Protein AF-A0A3N5GDP7-F1 (afdb_monomer)

Solvent-accessible surface area (backbone atoms only — not comparable to full-atom values): 5321 Å² total; per-residue (Å²): 131,83,91,66,84,66,75,53,61,72,61,43,54,53,58,75,65,60,57,92,88,62,85,83,85,88,73,68,99,81,68,86,76,60,92,91,53,92,82,84,87,69,78,78,50,96,76,32,67,40,69,66,61,52,48,55,54,49,57,74,77,47,89,77,92,78,87,86,77,68,90,90,109

Sequence (73 aa):
MKKTGIINAPISTVIAHLEHSDMLTVADAGLPVPATTQRIDLALKPGVPGFLETLEVVLTEMFVEKAYVSEDI

pLDDT: mean 96.71, std 2.79, range [80.69, 98.19]

Secondary structure (DSSP, 8-state):
---SS---HHHHHHHHT--TT-------TT----TTS------SBTTBS-HHHHHHHHHTT---S-----TT-

Radius of gyration: 12.83 Å; Cα contacts (8 Å, |Δi|>4): 30; chains: 1; bounding box: 26×32×40 Å

Mean predicted aligned error: 2.41 Å

Foldseek 3Di:
DDDDADPPPVLVVVLVPDDPPDDDDQDDPPDDDDPVDDDDDQDPDVCPPPSVVVVVSSVVRHDDDDDDDDPVD

Structure (mmCIF, N/CA/C/O backbone):
data_AF-A0A3N5GDP7-F1
#
_entry.id   AF-A0A3N5GDP7-F1
#
loop_
_atom_site.group_PDB
_atom_site.id
_atom_sit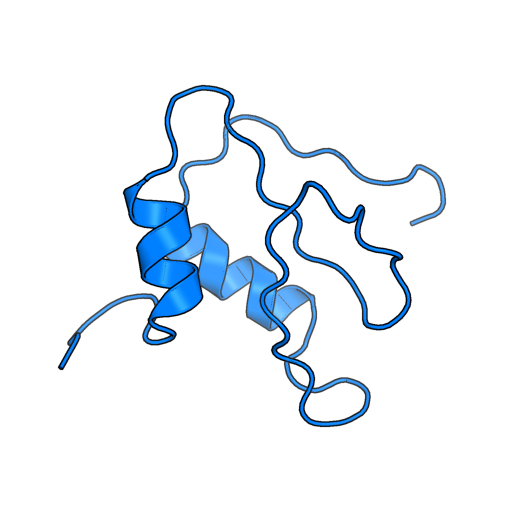e.type_symbol
_atom_site.label_atom_id
_atom_site.label_alt_id
_atom_site.label_comp_id
_atom_site.label_asym_id
_atom_site.label_entity_id
_atom_site.label_seq_id
_atom_site.pdbx_PDB_ins_code
_atom_site.Cartn_x
_atom_site.Cartn_y
_atom_site.Cartn_z
_atom_site.occupancy
_atom_site.B_iso_or_equiv
_atom_site.auth_seq_id
_atom_site.auth_comp_id
_atom_site.auth_asym_id
_atom_site.auth_atom_id
_atom_site.pdbx_PDB_model_num
ATOM 1 N N . MET A 1 1 ? -3.528 -0.501 21.747 1.00 84.88 1 MET A N 1
ATOM 2 C CA . MET A 1 1 ? -4.232 -0.977 20.534 1.00 84.88 1 MET A CA 1
ATOM 3 C C . MET A 1 1 ? -4.863 0.224 19.853 1.00 84.88 1 MET A C 1
ATOM 5 O O . MET A 1 1 ? -5.432 1.053 20.562 1.00 84.88 1 MET A O 1
ATOM 9 N N . LYS A 1 2 ? -4.723 0.352 18.528 1.00 92.38 2 LYS A N 1
ATOM 10 C CA . LYS A 1 2 ? -5.368 1.429 17.762 1.00 92.38 2 LYS A CA 1
ATOM 11 C C . LYS A 1 2 ? -6.889 1.223 17.812 1.00 92.38 2 LYS A C 1
ATOM 13 O O . LYS A 1 2 ? -7.341 0.085 17.730 1.00 92.38 2 LYS A O 1
ATOM 18 N N . LYS A 1 3 ? -7.656 2.295 18.036 1.00 91.50 3 LYS A N 1
ATOM 19 C CA . LYS A 1 3 ? -9.124 2.237 18.204 1.00 91.50 3 LYS A CA 1
ATOM 20 C C . LYS A 1 3 ? -9.898 2.604 16.936 1.00 91.50 3 LYS A C 1
ATOM 22 O O . LYS A 1 3 ? -11.089 2.330 16.865 1.00 91.50 3 LYS A O 1
ATOM 27 N N . THR A 1 4 ? -9.241 3.248 15.978 1.00 91.88 4 THR A N 1
ATOM 28 C CA . THR A 1 4 ? -9.853 3.820 14.775 1.00 91.88 4 THR A CA 1
ATOM 29 C C . THR A 1 4 ? -8.910 3.684 13.587 1.00 91.88 4 THR A C 1
ATOM 31 O O . THR A 1 4 ? -7.699 3.556 13.778 1.00 91.88 4 THR A O 1
ATOM 34 N N . GLY A 1 5 ? -9.480 3.741 12.384 1.00 91.56 5 GLY A N 1
ATOM 35 C CA . GLY A 1 5 ? -8.740 3.736 11.128 1.00 91.56 5 GLY A CA 1
ATOM 36 C C . GLY A 1 5 ? -7.988 2.427 10.863 1.00 91.56 5 GLY A C 1
ATOM 37 O O . GLY A 1 5 ? -8.451 1.347 11.233 1.00 91.56 5 GLY A O 1
ATOM 38 N N . ILE A 1 6 ? -6.835 2.503 10.207 1.00 97.06 6 ILE A N 1
ATOM 39 C CA . ILE A 1 6 ? -6.103 1.339 9.698 1.00 97.06 6 ILE A CA 1
ATOM 40 C C . ILE A 1 6 ? -5.473 0.564 10.853 1.00 97.06 6 ILE A C 1
ATOM 42 O O . ILE A 1 6 ? -4.587 1.066 11.529 1.00 97.06 6 ILE A O 1
ATOM 46 N N . ILE A 1 7 ? -5.885 -0.679 11.089 1.00 96.81 7 ILE A N 1
ATOM 47 C CA . ILE A 1 7 ? -5.345 -1.482 12.203 1.00 96.81 7 ILE A CA 1
ATOM 48 C C . ILE A 1 7 ? -3.998 -2.133 11.856 1.00 96.81 7 ILE A C 1
ATOM 50 O O . ILE A 1 7 ? -3.203 -2.427 12.751 1.00 96.81 7 ILE A O 1
ATOM 54 N N . ASN A 1 8 ? -3.716 -2.340 10.567 1.00 97.62 8 ASN A N 1
ATOM 55 C CA . ASN A 1 8 ? -2.444 -2.893 10.116 1.00 97.62 8 ASN A CA 1
ATOM 56 C C . ASN A 1 8 ? -1.295 -1.939 10.490 1.00 97.62 8 ASN A C 1
ATOM 58 O O . ASN A 1 8 ? -1.237 -0.804 10.010 1.00 97.62 8 ASN A O 1
ATOM 62 N N . ALA A 1 9 ? -0.405 -2.400 11.376 1.00 97.69 9 ALA A N 1
ATOM 63 C CA . ALA A 1 9 ? 0.674 -1.577 11.910 1.00 97.69 9 ALA A CA 1
ATOM 64 C C . ALA A 1 9 ? 1.664 -1.121 10.819 1.00 97.69 9 ALA A C 1
ATOM 66 O O . ALA A 1 9 ? 1.883 0.084 10.740 1.00 97.69 9 ALA A O 1
ATOM 67 N N . PRO A 1 10 ? 2.184 -1.997 9.931 1.00 98.12 10 PRO A N 1
ATOM 68 C CA . PR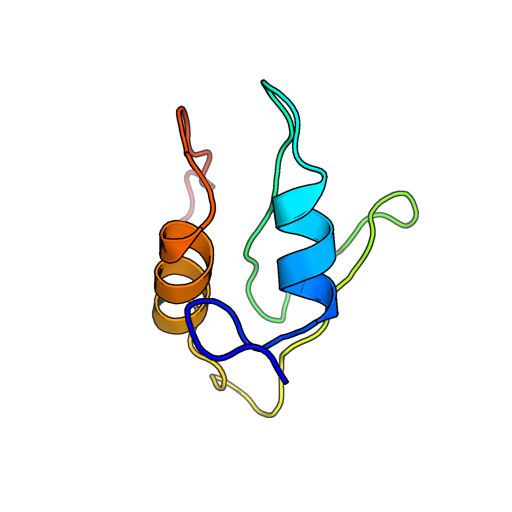O A 1 10 ? 3.017 -1.564 8.807 1.00 98.12 10 PRO A CA 1
ATOM 69 C C . PRO A 1 10 ? 2.383 -0.480 7.925 1.00 98.12 10 PRO A C 1
ATOM 71 O O . PRO A 1 10 ? 3.039 0.519 7.646 1.00 98.12 10 PRO A O 1
ATOM 74 N N . ILE A 1 11 ? 1.111 -0.627 7.529 1.00 98.06 11 ILE A N 1
ATOM 75 C CA . ILE A 1 11 ? 0.425 0.381 6.697 1.00 98.06 11 ILE A CA 1
ATOM 76 C C . ILE A 1 11 ? 0.261 1.692 7.468 1.00 98.06 11 ILE A C 1
ATOM 78 O O . ILE A 1 11 ? 0.560 2.755 6.933 1.00 98.06 11 ILE A O 1
ATOM 82 N N . SER A 1 12 ? -0.158 1.622 8.737 1.00 97.94 12 SER A N 1
ATOM 83 C CA . SER A 1 12 ? -0.277 2.812 9.591 1.00 97.94 12 SER A CA 1
ATOM 84 C C . SER A 1 12 ? 1.050 3.549 9.721 1.00 97.94 12 SER A C 1
ATOM 86 O O . SER A 1 12 ? 1.077 4.773 9.691 1.00 97.94 12 SER A O 1
ATOM 88 N N . THR A 1 13 ? 2.153 2.811 9.873 1.00 97.88 13 THR A N 1
ATOM 89 C CA . THR A 1 13 ? 3.492 3.392 9.938 1.00 97.88 13 THR A CA 1
ATOM 90 C C . THR A 1 13 ? 3.842 4.082 8.629 1.00 97.88 13 THR A C 1
ATOM 92 O O . THR A 1 13 ? 4.271 5.225 8.687 1.00 97.88 13 THR A O 1
ATOM 95 N N . VAL A 1 14 ? 3.634 3.446 7.473 1.00 98.19 14 VAL A N 1
ATOM 96 C CA . VAL A 1 14 ? 3.930 4.072 6.173 1.00 98.19 14 VAL A CA 1
ATOM 97 C C . VAL A 1 14 ? 3.123 5.355 5.993 1.00 98.19 14 VAL A C 1
ATOM 99 O O . VAL A 1 14 ? 3.716 6.398 5.754 1.00 98.19 14 VAL A O 1
ATOM 102 N N . ILE A 1 15 ? 1.801 5.311 6.187 1.00 97.94 15 ILE A N 1
ATOM 103 C CA . ILE A 1 15 ? 0.933 6.481 5.980 1.00 97.94 15 ILE A CA 1
ATOM 104 C C . ILE A 1 15 ? 1.284 7.627 6.933 1.00 97.94 15 ILE A C 1
ATOM 106 O O . ILE A 1 15 ? 1.306 8.778 6.513 1.00 97.94 15 ILE A O 1
ATOM 110 N N . ALA A 1 16 ? 1.621 7.329 8.190 1.00 97.56 16 ALA A N 1
ATOM 111 C CA . ALA A 1 16 ? 2.018 8.350 9.159 1.00 97.56 16 ALA A CA 1
ATOM 112 C C . ALA A 1 16 ? 3.353 9.048 8.829 1.00 97.56 16 ALA A C 1
ATOM 114 O O . ALA A 1 16 ? 3.630 10.092 9.414 1.00 97.56 16 ALA A O 1
ATOM 115 N N . HIS A 1 17 ? 4.175 8.474 7.943 1.00 98.06 17 HIS A N 1
ATOM 116 C CA . HIS A 1 17 ? 5.450 9.051 7.504 1.00 98.06 17 HIS A CA 1
ATOM 117 C C . HIS A 1 17 ? 5.391 9.659 6.097 1.00 98.06 17 HIS A C 1
ATOM 119 O O . HIS A 1 17 ? 6.412 10.168 5.649 1.00 98.06 17 HIS A O 1
ATOM 125 N N . LEU A 1 18 ? 4.247 9.605 5.403 1.00 98.12 18 LEU A N 1
ATOM 126 C CA . LEU A 1 18 ? 4.122 10.222 4.082 1.00 98.12 18 LEU A CA 1
ATOM 127 C C . LEU A 1 18 ? 4.259 11.744 4.190 1.00 98.12 18 LEU A C 1
ATOM 129 O O . LEU A 1 18 ? 3.561 12.394 4.974 1.00 98.12 18 LEU A O 1
ATOM 133 N N . GLU A 1 19 ? 5.114 12.310 3.351 1.00 97.75 19 GLU A N 1
ATOM 134 C CA . GLU A 1 19 ? 5.225 13.741 3.106 1.00 97.75 19 GLU A CA 1
ATOM 135 C C . GLU A 1 19 ? 4.515 14.131 1.797 1.00 97.75 19 GLU A C 1
ATOM 137 O O . GLU A 1 19 ? 3.927 13.311 1.085 1.00 97.75 19 GLU A O 1
ATOM 142 N N . HIS A 1 20 ? 4.520 15.424 1.470 1.00 97.81 20 HIS A N 1
ATOM 143 C CA . HIS A 1 20 ? 3.946 15.893 0.213 1.00 97.81 20 HIS A CA 1
ATOM 144 C C . HIS A 1 20 ? 4.691 15.272 -0.976 1.00 97.81 20 HIS A C 1
ATOM 146 O O . HIS A 1 20 ? 5.919 15.283 -1.007 1.00 97.81 20 HIS A O 1
ATOM 152 N N . SER A 1 21 ? 3.940 14.791 -1.970 1.00 96.94 21 SER A N 1
ATOM 153 C CA . SER A 1 21 ? 4.412 14.075 -3.168 1.00 96.94 21 SER A CA 1
ATOM 154 C C . SER A 1 21 ? 4.931 12.644 -2.974 1.00 96.94 21 SER A C 1
ATOM 156 O O . SER A 1 21 ? 5.262 11.994 -3.970 1.00 96.94 21 SER A O 1
ATOM 158 N N . ASP A 1 22 ? 4.937 12.109 -1.748 1.00 98.06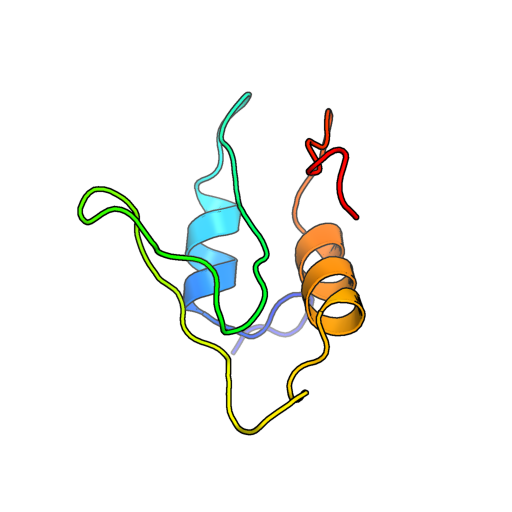 22 ASP A N 1
ATOM 159 C CA . ASP A 1 22 ? 5.237 10.691 -1.546 1.00 98.06 22 ASP A CA 1
ATOM 160 C C . ASP A 1 22 ? 4.179 9.796 -2.202 1.00 98.06 22 ASP A C 1
ATOM 162 O O . ASP A 1 22 ? 2.991 10.123 -2.285 1.00 98.06 22 ASP A O 1
ATOM 166 N N . MET A 1 23 ? 4.620 8.628 -2.670 1.00 97.69 23 MET A N 1
ATOM 167 C CA . MET A 1 23 ? 3.779 7.688 -3.406 1.00 97.69 23 MET A CA 1
AT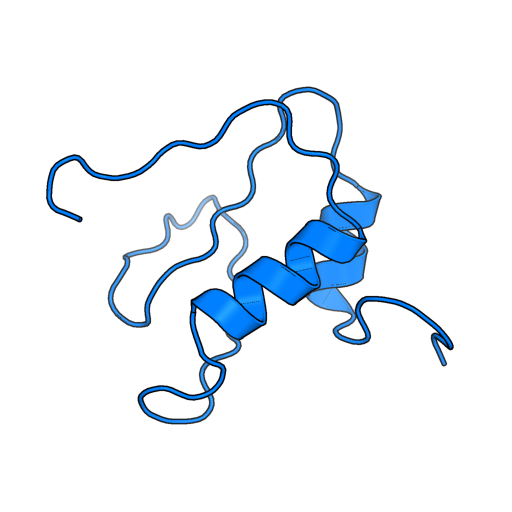OM 168 C C . MET A 1 23 ? 3.619 6.372 -2.654 1.00 97.69 23 MET A C 1
ATOM 170 O O . MET A 1 23 ? 4.581 5.789 -2.156 1.00 97.69 23 MET A O 1
ATOM 174 N N . LEU A 1 24 ? 2.390 5.860 -2.661 1.00 98.06 24 LEU A N 1
ATOM 175 C CA . LEU A 1 24 ? 2.034 4.537 -2.167 1.00 98.06 24 LEU A CA 1
ATOM 176 C C . LEU A 1 24 ? 1.324 3.777 -3.286 1.00 98.06 24 LEU A C 1
ATOM 178 O O . LEU A 1 24 ? 0.436 4.310 -3.944 1.00 98.06 24 LEU A O 1
ATOM 182 N N . THR A 1 25 ? 1.723 2.526 -3.511 1.00 98.06 25 THR A N 1
ATOM 183 C CA . THR A 1 25 ? 1.092 1.645 -4.502 1.00 98.06 25 THR A CA 1
ATOM 184 C C . THR A 1 25 ? 0.281 0.565 -3.794 1.00 98.06 25 THR A C 1
ATOM 186 O O . THR A 1 25 ? 0.830 -0.201 -3.004 1.00 98.06 25 THR A O 1
ATOM 189 N N . VAL A 1 26 ? -1.016 0.486 -4.097 1.00 98.12 26 VAL A N 1
ATOM 190 C CA . VAL A 1 26 ? -1.834 -0.706 -3.833 1.00 98.12 26 VAL A CA 1
ATOM 191 C C . VAL A 1 26 ? -1.771 -1.558 -5.094 1.00 98.12 26 VAL A C 1
ATOM 193 O O . VAL A 1 26 ? -2.017 -1.050 -6.184 1.00 98.12 26 VAL A O 1
ATOM 196 N N . ALA A 1 27 ? -1.393 -2.825 -4.958 1.00 97.25 27 ALA A N 1
ATOM 197 C CA . ALA A 1 27 ? -1.100 -3.703 -6.085 1.00 97.25 27 ALA A CA 1
ATOM 198 C C . ALA A 1 27 ? -1.884 -5.014 -6.000 1.00 97.25 27 ALA A C 1
ATOM 200 O O . ALA A 1 27 ? -2.269 -5.450 -4.913 1.00 97.25 27 ALA A O 1
ATOM 201 N N . ASP A 1 28 ? -2.094 -5.655 -7.150 1.00 96.56 28 ASP A N 1
ATOM 202 C CA . ASP A 1 28 ? -2.528 -7.048 -7.198 1.00 96.56 28 ASP A CA 1
ATOM 203 C C . ASP A 1 28 ? -1.391 -8.017 -6.808 1.00 96.56 28 ASP A C 1
ATOM 205 O O . ASP A 1 28 ? -0.251 -7.625 -6.549 1.00 96.56 28 ASP A O 1
ATOM 209 N N . ALA A 1 29 ? -1.707 -9.313 -6.757 1.00 96.06 29 ALA A N 1
ATOM 210 C CA . ALA A 1 29 ? -0.769 -10.354 -6.338 1.00 96.06 29 ALA A CA 1
ATOM 211 C C . ALA A 1 29 ? 0.384 -10.622 -7.332 1.00 96.06 29 ALA A C 1
ATOM 213 O O . ALA A 1 29 ? 1.313 -11.358 -6.993 1.00 96.06 29 ALA A O 1
ATOM 214 N N . GLY A 1 30 ? 0.314 -10.091 -8.555 1.00 95.75 30 GLY A N 1
ATOM 215 C CA . GLY A 1 30 ? 1.261 -10.336 -9.641 1.00 95.75 30 GLY A CA 1
ATOM 216 C C . GLY A 1 30 ? 2.270 -9.211 -9.881 1.00 95.75 30 GLY A C 1
ATOM 217 O O . GLY A 1 30 ? 3.267 -9.449 -10.564 1.00 95.75 30 GLY A O 1
ATOM 218 N N . LEU A 1 31 ? 2.056 -8.010 -9.333 1.00 96.88 31 LEU A N 1
ATOM 219 C CA . LEU A 1 31 ? 2.933 -6.867 -9.593 1.00 96.88 31 LEU A CA 1
ATOM 220 C C . LEU A 1 31 ? 4.347 -7.079 -9.001 1.00 96.88 31 LEU A C 1
ATOM 222 O O . LEU A 1 31 ? 4.488 -7.307 -7.793 1.00 96.88 31 LEU A O 1
ATOM 226 N N . PRO A 1 32 ? 5.425 -6.970 -9.803 1.00 97.06 32 PRO A N 1
ATOM 227 C CA . PRO A 1 32 ? 6.785 -7.039 -9.282 1.00 97.06 32 PRO A CA 1
ATOM 228 C C . PRO A 1 32 ? 7.120 -5.800 -8.437 1.00 97.06 32 PRO A C 1
ATOM 230 O O . PRO A 1 32 ? 6.843 -4.670 -8.835 1.00 97.06 32 PRO A O 1
ATOM 233 N N . VAL A 1 33 ? 7.772 -6.008 -7.287 1.00 97.12 33 VAL A N 1
ATOM 234 C CA . VAL A 1 33 ? 8.198 -4.924 -6.382 1.00 97.12 33 VAL A CA 1
ATOM 235 C C . VAL A 1 33 ? 9.715 -4.714 -6.492 1.00 97.12 33 VAL A C 1
ATOM 237 O O . VAL A 1 33 ? 10.464 -5.674 -6.286 1.00 97.12 33 VAL A O 1
ATOM 240 N N . PRO A 1 34 ? 10.199 -3.492 -6.792 1.00 97.44 34 PRO A N 1
ATOM 241 C CA . PRO A 1 34 ? 11.629 -3.186 -6.796 1.00 97.44 34 PRO A CA 1
ATOM 242 C C . PRO A 1 34 ? 12.283 -3.425 -5.429 1.00 97.44 34 PRO A C 1
ATOM 244 O O . PRO A 1 34 ? 11.693 -3.135 -4.393 1.00 97.44 34 PRO A O 1
ATOM 247 N N . ALA A 1 35 ? 13.544 -3.870 -5.410 1.00 96.06 35 ALA A N 1
ATOM 248 C CA . ALA A 1 35 ? 14.278 -4.137 -4.163 1.00 96.06 35 ALA A CA 1
ATOM 249 C C . ALA A 1 35 ? 14.516 -2.886 -3.290 1.00 96.06 35 ALA A C 1
ATOM 251 O O . ALA A 1 35 ? 14.819 -3.001 -2.106 1.00 96.06 35 ALA A O 1
ATOM 252 N N . THR A 1 36 ? 14.391 -1.693 -3.873 1.00 97.25 36 THR A N 1
ATOM 253 C CA . THR A 1 36 ? 14.519 -0.398 -3.191 1.00 97.25 36 THR A CA 1
ATOM 254 C C . THR A 1 36 ? 13.237 0.046 -2.490 1.00 97.25 36 THR A C 1
ATOM 256 O O . THR A 1 36 ? 13.251 1.053 -1.789 1.00 97.25 36 THR A O 1
ATOM 259 N N . THR A 1 37 ? 12.125 -0.664 -2.691 1.00 96.44 37 THR A N 1
ATOM 260 C CA . THR A 1 37 ? 10.803 -0.282 -2.193 1.00 96.44 37 THR A CA 1
ATOM 261 C C . THR A 1 37 ? 10.356 -1.251 -1.105 1.00 96.44 37 THR A C 1
ATOM 263 O O . THR A 1 37 ? 10.444 -2.469 -1.257 1.00 96.44 37 THR A O 1
ATOM 266 N N . GLN A 1 38 ? 9.845 -0.717 0.005 1.00 97.00 38 GLN A N 1
ATOM 267 C CA . GLN A 1 38 ? 9.262 -1.540 1.060 1.00 97.00 38 GLN A CA 1
ATOM 268 C C . GLN A 1 38 ? 8.025 -2.287 0.536 1.00 97.00 38 GLN A C 1
ATOM 270 O O . GLN A 1 38 ? 7.099 -1.676 0.008 1.00 97.00 38 GLN A O 1
ATOM 275 N N . ARG A 1 39 ? 7.979 -3.609 0.743 1.00 97.56 39 ARG A N 1
ATOM 276 C CA . ARG A 1 39 ? 6.808 -4.452 0.455 1.00 97.56 39 ARG A CA 1
ATOM 277 C C . ARG A 1 39 ? 6.040 -4.758 1.740 1.00 97.56 39 ARG A C 1
ATOM 279 O O . ARG A 1 39 ? 6.616 -5.293 2.685 1.00 97.56 39 ARG A O 1
ATOM 286 N N . ILE A 1 40 ? 4.735 -4.486 1.743 1.00 98.19 40 ILE A N 1
ATOM 287 C CA . ILE A 1 40 ? 3.794 -4.976 2.760 1.00 98.19 40 ILE A CA 1
ATOM 288 C C . ILE A 1 40 ? 2.892 -6.005 2.082 1.00 98.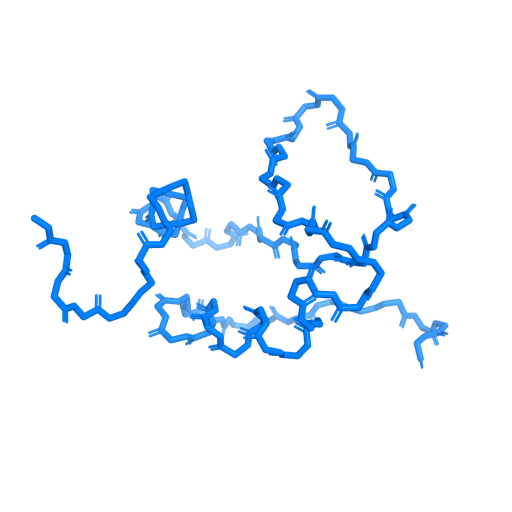19 40 ILE A C 1
ATOM 290 O O . ILE A 1 40 ? 2.029 -5.643 1.289 1.00 98.19 40 ILE A O 1
ATOM 294 N N . ASP A 1 41 ? 3.120 -7.288 2.365 1.00 97.56 41 ASP A N 1
ATOM 295 C CA . ASP A 1 41 ? 2.306 -8.364 1.801 1.00 97.56 41 ASP A CA 1
ATOM 296 C C . ASP A 1 41 ? 1.073 -8.623 2.671 1.00 97.56 41 ASP A C 1
ATOM 298 O O . ASP A 1 41 ? 1.191 -8.970 3.848 1.00 97.56 41 ASP A O 1
ATOM 302 N N . LEU A 1 42 ? -0.107 -8.416 2.089 1.00 97.81 42 LEU A N 1
ATOM 303 C CA . LEU A 1 42 ? -1.397 -8.644 2.738 1.00 97.81 42 LEU A CA 1
ATOM 304 C C . LEU A 1 42 ? -2.107 -9.891 2.199 1.00 97.81 42 LEU A C 1
ATOM 306 O O . LEU A 1 42 ? -3.144 -10.266 2.746 1.00 97.81 42 LEU A O 1
ATOM 310 N N . ALA A 1 43 ? -1.596 -10.515 1.133 1.00 97.56 43 ALA A N 1
ATOM 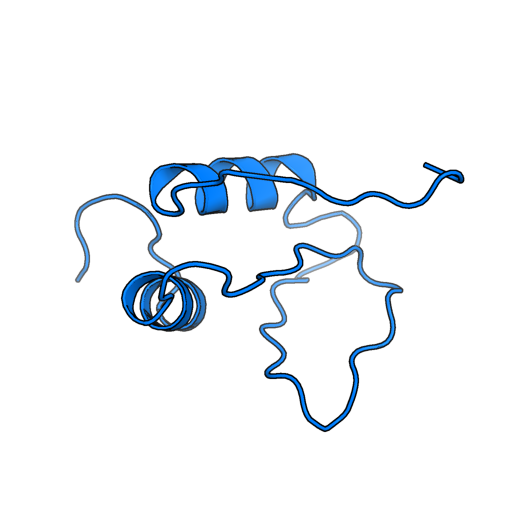311 C CA . ALA A 1 43 ? -2.294 -11.581 0.432 1.00 97.56 43 ALA A CA 1
ATOM 312 C C . ALA A 1 43 ? -2.393 -12.833 1.312 1.00 97.56 43 ALA A C 1
ATOM 314 O O . ALA A 1 43 ? -1.398 -13.479 1.637 1.00 97.56 43 ALA A O 1
ATOM 315 N N . LEU A 1 44 ? -3.620 -13.198 1.683 1.00 97.88 44 LEU A N 1
ATOM 316 C CA . LEU A 1 44 ? -3.894 -14.395 2.476 1.00 97.88 44 LEU A CA 1
ATOM 317 C C . LEU A 1 44 ? -4.205 -15.597 1.583 1.00 97.88 44 LEU A C 1
ATOM 319 O O . LEU A 1 44 ? -3.769 -16.718 1.836 1.00 97.88 44 LEU A O 1
ATOM 323 N N . LYS A 1 45 ? -5.007 -15.360 0.548 1.00 97.94 45 LYS A N 1
ATOM 324 C CA . LYS A 1 45 ? -5.391 -16.320 -0.491 1.00 97.94 45 LYS A CA 1
ATOM 325 C C . LYS A 1 45 ? -5.808 -15.541 -1.745 1.00 97.94 45 LYS A C 1
ATOM 327 O O . LYS A 1 45 ? -6.015 -14.331 -1.643 1.00 97.94 45 LYS A O 1
ATOM 332 N N . PRO A 1 46 ? -5.986 -16.190 -2.910 1.00 97.88 46 PRO A N 1
ATOM 333 C CA . PRO 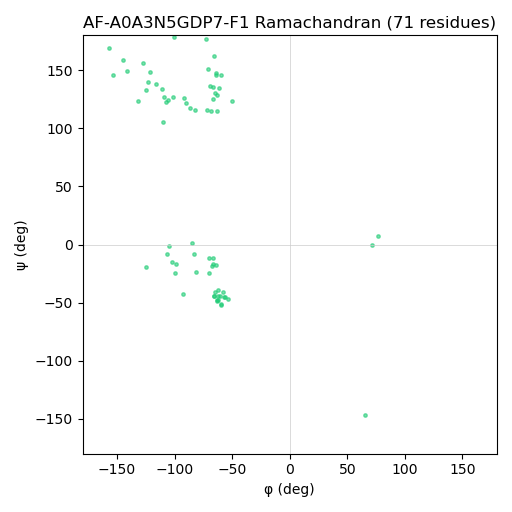A 1 46 ? -6.472 -15.500 -4.102 1.00 97.88 46 PRO A CA 1
ATOM 334 C C . PRO A 1 46 ? -7.740 -14.679 -3.816 1.00 97.88 46 PRO A C 1
ATOM 336 O O . PRO A 1 46 ? -8.727 -15.212 -3.303 1.00 97.88 46 PRO A O 1
ATOM 339 N N . GLY A 1 47 ? -7.673 -13.378 -4.110 1.00 96.44 47 GLY A N 1
ATOM 340 C CA . GLY A 1 47 ? -8.764 -12.419 -3.914 1.00 96.44 47 GLY A CA 1
ATOM 341 C C . GLY A 1 47 ? -9.008 -11.948 -2.474 1.00 96.44 47 GLY A C 1
ATOM 342 O O . GLY A 1 47 ? -10.012 -11.278 -2.253 1.00 96.44 47 GLY A O 1
ATOM 343 N N . VAL A 1 48 ? -8.156 -12.297 -1.498 1.00 97.88 48 VAL A N 1
ATOM 344 C CA . VAL A 1 48 ? -8.303 -11.842 -0.102 1.00 97.88 48 VAL A CA 1
ATOM 345 C C . VAL A 1 48 ? -6.980 -11.304 0.460 1.00 97.88 48 VAL A C 1
ATOM 347 O O . VAL A 1 48 ? -6.013 -12.073 0.538 1.00 97.88 48 VAL A O 1
ATOM 350 N N . PRO A 1 49 ? -6.951 -10.045 0.941 1.00 97.75 49 PRO A N 1
ATOM 351 C CA . PRO A 1 49 ? -8.026 -9.042 0.864 1.00 97.75 49 PRO A CA 1
ATOM 352 C C . PRO A 1 49 ? -8.317 -8.609 -0.583 1.00 97.75 49 PRO A C 1
ATOM 354 O O . PRO A 1 49 ? -7.514 -8.850 -1.488 1.00 97.75 49 PRO A O 1
ATOM 357 N N . GLY A 1 50 ? -9.482 -7.999 -0.812 1.00 98.06 50 GLY A N 1
ATOM 358 C CA . GLY A 1 50 ? -9.832 -7.458 -2.128 1.00 98.06 50 GLY A CA 1
ATOM 359 C C . GLY A 1 50 ? -9.013 -6.205 -2.467 1.00 98.06 50 GLY A C 1
ATOM 360 O O . GLY A 1 50 ? -8.634 -5.449 -1.571 1.00 98.06 50 GLY A O 1
ATOM 361 N N . PHE A 1 51 ? -8.767 -5.942 -3.758 1.00 97.69 51 PHE A N 1
ATOM 362 C CA . PHE A 1 51 ? -8.052 -4.727 -4.186 1.00 97.69 51 PHE A CA 1
ATOM 363 C C . PHE A 1 51 ? -8.786 -3.451 -3.746 1.00 97.69 51 PHE A C 1
ATOM 365 O O . PHE A 1 51 ? -8.198 -2.606 -3.076 1.00 97.69 51 PHE A O 1
ATOM 372 N N . LEU A 1 52 ? -10.083 -3.342 -4.069 1.00 97.44 52 LEU A N 1
ATOM 373 C CA . LEU A 1 52 ? -10.897 -2.177 -3.703 1.00 97.44 52 LEU A CA 1
ATOM 374 C C . LEU A 1 52 ? -11.057 -2.046 -2.186 1.00 97.44 52 LEU A C 1
ATOM 376 O O . LEU A 1 52 ? -10.901 -0.954 -1.664 1.00 97.44 52 LEU A O 1
ATOM 380 N N . GLU A 1 53 ? -11.261 -3.158 -1.476 1.00 97.06 53 GLU A N 1
ATOM 381 C CA . GLU A 1 53 ? -11.304 -3.179 -0.007 1.00 97.06 53 GLU A CA 1
ATOM 382 C C . GLU A 1 53 ? -10.005 -2.620 0.602 1.00 97.06 53 GLU A C 1
ATOM 384 O O . GLU A 1 53 ? -10.034 -1.787 1.507 1.00 97.06 53 GLU A O 1
ATOM 389 N N . THR A 1 54 ? -8.850 -3.032 0.073 1.00 97.75 54 THR A N 1
ATOM 390 C CA . THR A 1 54 ? -7.543 -2.538 0.528 1.00 97.75 54 THR A CA 1
ATOM 391 C C . THR A 1 54 ? -7.377 -1.050 0.224 1.00 97.75 54 THR A C 1
ATOM 393 O O . THR A 1 54 ? -6.932 -0.292 1.086 1.00 97.75 54 THR A O 1
ATOM 396 N N . LEU A 1 55 ? -7.755 -0.619 -0.983 1.00 98.00 55 LEU A N 1
ATOM 397 C CA . LEU A 1 55 ? -7.685 0.778 -1.399 1.00 98.00 55 LEU A CA 1
ATOM 398 C C . LEU A 1 55 ? -8.583 1.672 -0.535 1.00 98.00 55 LEU A C 1
ATOM 400 O O . LEU A 1 55 ? -8.118 2.693 -0.038 1.00 98.00 55 LEU A O 1
ATOM 404 N N . GLU A 1 56 ? -9.835 1.279 -0.306 1.00 97.25 56 GLU A N 1
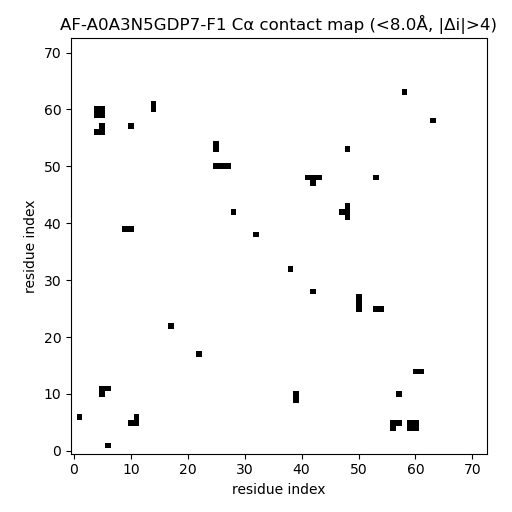ATOM 405 C CA . GLU A 1 56 ? -10.783 2.016 0.536 1.00 97.25 56 GLU A CA 1
ATOM 406 C C . GLU A 1 56 ? -10.231 2.229 1.946 1.00 97.25 56 GLU A C 1
ATOM 408 O O . GLU A 1 56 ? -10.268 3.347 2.456 1.00 97.25 56 GLU A O 1
ATOM 413 N N . VAL A 1 57 ? -9.648 1.189 2.553 1.00 97.25 57 VAL A N 1
ATOM 414 C CA . VAL A 1 57 ? -9.020 1.280 3.878 1.00 97.25 57 VAL A CA 1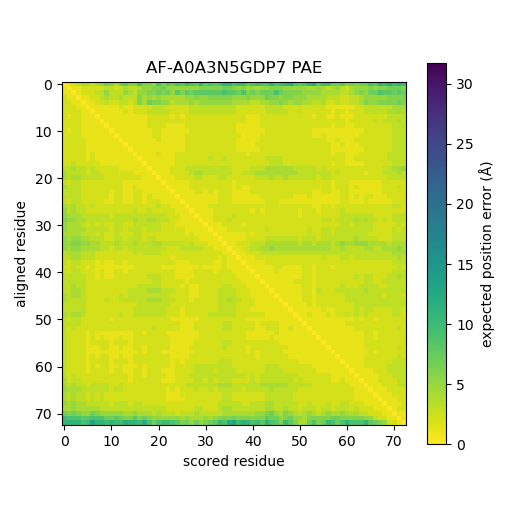
ATOM 415 C C . VAL A 1 57 ? -7.839 2.253 3.872 1.00 97.25 57 VAL A C 1
ATOM 417 O O . VAL A 1 57 ? -7.742 3.082 4.776 1.00 97.25 57 VAL A O 1
ATOM 420 N N . VAL A 1 58 ? -6.965 2.203 2.863 1.00 98.06 58 VAL A N 1
ATOM 421 C CA . VAL A 1 58 ? -5.832 3.140 2.731 1.00 98.06 58 VAL A CA 1
ATOM 422 C C . VAL A 1 58 ? -6.318 4.588 2.620 1.00 98.06 58 VAL A C 1
ATOM 424 O O . VAL A 1 58 ? -5.806 5.466 3.318 1.00 98.06 58 VAL A O 1
ATOM 427 N N . LEU A 1 59 ? -7.352 4.833 1.813 1.00 97.62 59 LEU A N 1
ATOM 428 C CA . LEU A 1 59 ? -7.926 6.164 1.595 1.00 97.62 59 LEU A CA 1
ATOM 429 C C . LEU A 1 59 ? -8.617 6.754 2.835 1.00 97.62 59 LEU A C 1
ATOM 431 O O . LEU A 1 59 ? -8.913 7.946 2.848 1.00 97.62 59 LEU A O 1
ATOM 435 N N . THR A 1 60 ? -8.849 5.970 3.896 1.00 97.25 60 THR A N 1
ATOM 436 C CA . THR A 1 60 ? -9.364 6.519 5.164 1.00 97.25 60 THR A CA 1
ATOM 437 C C . THR A 1 60 ? -8.347 7.382 5.914 1.00 97.25 60 THR A C 1
ATOM 439 O O . THR A 1 60 ? -8.750 8.233 6.706 1.00 97.25 60 THR A O 1
ATOM 442 N N . GLU A 1 61 ? -7.046 7.172 5.686 1.00 97.81 61 GLU A N 1
ATOM 443 C CA . GLU A 1 61 ? -5.965 7.893 6.379 1.00 97.81 61 GLU A CA 1
ATOM 444 C C . GLU A 1 61 ? -4.982 8.589 5.426 1.00 97.81 61 GLU A C 1
ATOM 446 O O . GLU A 1 61 ? -4.286 9.509 5.850 1.00 97.81 61 GLU A O 1
ATOM 451 N N . MET A 1 62 ? -4.924 8.192 4.150 1.00 97.62 62 MET A N 1
ATOM 452 C CA . MET A 1 62 ? -4.063 8.823 3.148 1.00 97.62 62 MET A CA 1
ATOM 453 C C . MET A 1 62 ? -4.788 9.968 2.427 1.00 97.62 62 MET A C 1
ATOM 455 O O . MET A 1 62 ? -5.796 9.754 1.756 1.00 97.62 62 MET A O 1
ATOM 459 N N . PHE A 1 63 ? -4.232 11.179 2.498 1.00 97.06 63 PHE A N 1
ATOM 460 C CA . PHE A 1 63 ? -4.688 12.314 1.692 1.00 97.06 63 PHE A CA 1
ATOM 461 C C . PHE A 1 63 ? -4.064 12.244 0.295 1.00 97.06 63 PHE A C 1
ATOM 463 O O . PHE A 1 63 ? -2.849 12.345 0.149 1.00 97.06 63 PHE A O 1
ATOM 470 N N . VAL A 1 64 ? -4.897 12.068 -0.732 1.00 97.94 64 VAL A N 1
ATOM 471 C CA . VAL A 1 64 ? -4.451 11.840 -2.114 1.00 97.94 64 VAL A CA 1
ATOM 472 C C . VAL A 1 64 ? -4.734 13.060 -2.981 1.00 97.94 64 VAL A C 1
ATOM 474 O O . VAL A 1 64 ? -5.871 13.515 -3.069 1.00 97.94 64 VAL A O 1
ATOM 477 N N . GLU A 1 65 ? -3.708 13.556 -3.669 1.00 98.12 65 GLU A N 1
ATOM 478 C CA . GLU A 1 65 ? -3.841 14.637 -4.658 1.00 98.12 65 GLU A CA 1
ATOM 479 C C . GLU A 1 65 ? -3.872 14.137 -6.108 1.00 98.12 65 GLU A C 1
ATOM 481 O O . GLU A 1 65 ? -4.403 14.809 -6.993 1.00 98.12 65 GLU A O 1
ATOM 486 N N . LYS A 1 66 ? -3.300 12.955 -6.366 1.00 98.12 66 LYS A N 1
ATOM 487 C CA . LYS A 1 66 ? -3.197 12.367 -7.700 1.00 98.12 66 LYS A CA 1
ATOM 488 C C . LYS A 1 66 ? -3.127 10.848 -7.620 1.00 98.12 66 LYS A C 1
ATOM 490 O O . LYS A 1 66 ? -2.518 10.297 -6.709 1.00 98.12 66 LYS A O 1
ATOM 495 N N . ALA A 1 67 ? -3.715 10.188 -8.611 1.00 97.75 67 ALA A N 1
ATOM 496 C CA . ALA A 1 67 ? -3.603 8.752 -8.816 1.00 97.75 67 ALA A CA 1
ATOM 497 C C . ALA A 1 67 ? -3.007 8.465 -10.198 1.00 97.75 67 ALA A C 1
ATOM 499 O O . ALA A 1 67 ? -3.223 9.220 -11.149 1.00 97.75 67 ALA A O 1
ATOM 500 N N . TYR A 1 68 ? -2.267 7.364 -10.291 1.00 97.75 68 TYR A N 1
ATOM 501 C CA . TYR A 1 68 ? -1.734 6.824 -11.535 1.00 97.75 68 TYR A CA 1
ATOM 502 C C . TYR A 1 68 ? -2.231 5.394 -11.684 1.00 97.75 68 TYR A C 1
ATOM 504 O O . TYR A 1 68 ? -2.294 4.647 -10.709 1.00 97.75 68 TYR A O 1
ATOM 512 N N . VAL A 1 69 ? -2.590 5.031 -12.905 1.00 96.88 69 VAL A N 1
ATOM 513 C CA . VAL A 1 69 ? -3.135 3.724 -13.251 1.00 96.88 69 VAL A CA 1
ATOM 514 C C . VAL A 1 69 ? -2.556 3.316 -14.601 1.00 96.88 69 VAL A C 1
ATOM 516 O O . VAL A 1 69 ? -2.216 4.188 -15.402 1.00 96.88 69 VAL A O 1
ATOM 519 N N . SER A 1 70 ? -2.392 2.012 -14.830 1.00 96.06 70 SER A N 1
ATOM 520 C CA . SER A 1 70 ? -2.027 1.525 -16.163 1.00 96.06 70 SER A CA 1
ATOM 521 C C . SER A 1 70 ? -3.144 1.850 -17.154 1.00 96.06 70 SER A C 1
ATOM 523 O O . SER A 1 70 ? -4.316 1.801 -16.788 1.00 96.06 70 SER A O 1
ATOM 525 N N . GLU A 1 71 ? -2.796 2.137 -18.406 1.00 96.25 71 GLU A N 1
ATOM 526 C CA . GLU A 1 71 ? -3.780 2.292 -19.488 1.00 96.25 71 GLU A CA 1
ATOM 527 C C . GLU A 1 71 ? -4.485 0.966 -19.826 1.00 96.25 71 GLU A C 1
ATOM 529 O O . GLU A 1 71 ? -5.562 0.977 -20.413 1.00 96.25 71 GLU A O 1
ATOM 534 N N . ASP A 1 72 ? -3.894 -0.162 -19.420 1.00 93.12 72 ASP A N 1
ATOM 535 C CA . ASP A 1 72 ? -4.403 -1.517 -19.666 1.00 93.12 72 ASP A CA 1
ATOM 536 C C . ASP A 1 72 ? -5.448 -1.996 -18.637 1.00 93.12 72 ASP A C 1
ATOM 538 O O . ASP A 1 72 ? -5.864 -3.156 -18.693 1.00 93.12 72 ASP A O 1
ATOM 542 N N . ILE A 1 73 ? -5.812 -1.154 -17.660 1.00 80.69 73 ILE A N 1
ATOM 543 C CA . ILE A 1 73 ? -6.795 -1.488 -16.611 1.00 80.69 73 ILE A CA 1
ATOM 544 C C . ILE A 1 73 ? -8.236 -1.464 -17.130 1.00 80.69 73 ILE A C 1
ATOM 546 O O . ILE A 1 73 ? -8.597 -0.532 -17.882 1.00 80.69 73 ILE A O 1
#